Protein AF-A0A915Z0M0-F1 (afdb_monomer)

Sequence (116 aa):
MIEAKGLSIPPRPCDVPSPIVMSNNRYGCGLHFFKKYPASIVFVRNEYGDFTLKNQHQNKQFHANLTFDRWIKKESKSIFSSRTGISYNSRYIVCNSNRKFRPGRTHIYHKLMNNF

Secondary structure (DSSP, 8-state):
--------PPPPPPSSPPSPEEGGGEE--HHHHHHH-SS---EEE-TTS-EEE------HHHHHHHHHHHHHTT-EEEEE-TTT--EEEEEEEE--TTS---TT----EEEEEET-

Solvent-accessible surface area (backbone atoms only — not comparable to full-atom values): 7628 Å² total; per-residue (Å²): 135,85,82,79,79,76,77,76,76,76,81,78,78,76,90,57,86,42,93,45,78,46,84,89,84,36,69,40,30,70,68,61,41,44,69,74,45,80,56,96,76,50,67,42,70,48,97,86,69,49,76,41,80,52,83,66,76,86,42,72,64,60,56,51,52,55,51,50,54,34,34,78,67,61,45,70,44,81,45,75,38,87,89,76,74,47,62,27,39,37,31,50,43,72,60,67,78,89,52,81,83,54,91,88,74,84,73,62,66,41,80,47,68,48,76,111

Structure (mmCIF, N/CA/C/O backbone):
data_AF-A0A915Z0M0-F1
#
_entry.id 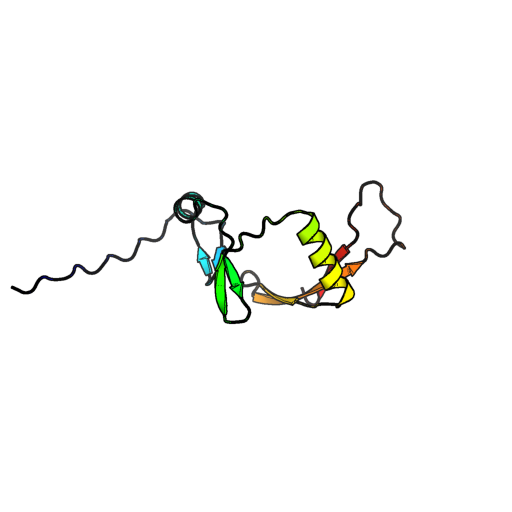  AF-A0A915Z0M0-F1
#
loop_
_atom_site.group_PDB
_atom_site.id
_atom_site.type_symbol
_atom_site.label_atom_id
_atom_site.label_alt_id
_atom_site.label_comp_id
_atom_site.label_asym_id
_atom_site.label_entity_id
_atom_site.label_seq_id
_atom_site.pdbx_PDB_ins_code
_atom_site.Cartn_x
_atom_site.Cartn_y
_atom_site.Cartn_z
_atom_site.occupancy
_atom_site.B_iso_or_equiv
_atom_site.auth_seq_id
_atom_site.auth_comp_id
_atom_site.auth_asym_id
_atom_site.auth_atom_id
_atom_site.pdbx_PDB_model_num
ATOM 1 N N . MET A 1 1 ? -25.929 36.870 -37.647 1.00 34.62 1 MET A N 1
ATOM 2 C CA . MET A 1 1 ? -26.247 35.429 -37.544 1.00 34.62 1 MET A CA 1
ATOM 3 C C . MET A 1 1 ? -25.502 34.893 -36.336 1.00 34.62 1 MET A C 1
ATOM 5 O O . MET A 1 1 ? -24.285 34.994 -36.317 1.00 34.62 1 MET A O 1
ATOM 9 N N . ILE A 1 2 ? -26.213 34.467 -35.292 1.00 36.25 2 ILE A N 1
ATOM 10 C CA . ILE A 1 2 ? -25.605 33.962 -34.052 1.00 36.25 2 ILE A CA 1
ATOM 11 C C . ILE A 1 2 ? -25.501 32.444 -34.196 1.00 36.25 2 ILE A C 1
ATOM 13 O O . ILE A 1 2 ? -26.516 31.760 -34.302 1.00 36.25 2 ILE A O 1
ATOM 17 N N . GLU A 1 3 ? -24.274 31.941 -34.260 1.00 38.31 3 GLU A N 1
ATOM 18 C CA . GLU A 1 3 ? -23.966 30.516 -34.334 1.00 38.31 3 GLU A CA 1
ATOM 19 C C . GLU A 1 3 ? -24.099 29.913 -32.927 1.00 38.31 3 GLU A C 1
ATOM 21 O O . GLU A 1 3 ? -23.332 30.223 -32.012 1.00 38.31 3 GLU A O 1
ATOM 26 N N . ALA A 1 4 ? -25.130 29.095 -32.722 1.00 42.00 4 ALA A N 1
ATOM 27 C CA . ALA A 1 4 ? -25.347 28.402 -31.462 1.00 42.00 4 AL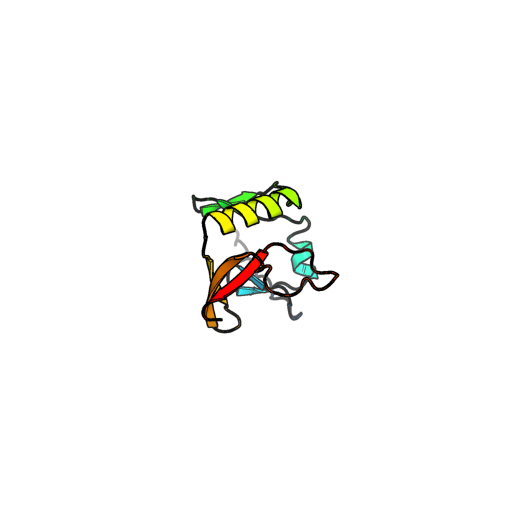A A CA 1
ATOM 28 C C . ALA A 1 4 ? -24.286 27.301 -31.303 1.00 42.00 4 ALA A C 1
ATOM 30 O O . ALA A 1 4 ? -24.356 26.256 -31.949 1.00 42.00 4 ALA A O 1
ATOM 31 N N . LYS A 1 5 ? -23.299 27.526 -30.426 1.00 50.28 5 LYS A N 1
ATOM 32 C CA . LYS A 1 5 ? -22.379 26.476 -29.974 1.00 50.28 5 LYS A CA 1
ATOM 33 C C . LYS A 1 5 ? -23.192 25.361 -29.315 1.00 50.28 5 LYS A C 1
ATOM 35 O O . LYS A 1 5 ? -23.720 25.543 -28.220 1.00 50.28 5 LYS A O 1
ATOM 40 N N . GLY A 1 6 ? -23.296 24.220 -29.995 1.00 48.06 6 GLY A N 1
ATOM 41 C CA . GLY A 1 6 ? -23.958 23.028 -29.478 1.00 48.06 6 GLY A CA 1
ATOM 42 C C . GLY A 1 6 ? -23.383 22.639 -28.117 1.00 48.06 6 GLY A C 1
ATOM 43 O O . GLY A 1 6 ? -22.183 22.400 -27.983 1.00 48.06 6 GLY A O 1
ATOM 44 N N . LEU A 1 7 ? -24.245 22.603 -27.102 1.00 47.84 7 LEU A N 1
ATOM 45 C CA . LEU A 1 7 ? -23.923 22.076 -25.781 1.00 47.84 7 LEU A CA 1
ATOM 46 C C . LEU A 1 7 ? -23.481 20.617 -25.941 1.00 47.84 7 LEU A C 1
ATOM 48 O O . LEU A 1 7 ? -24.247 19.778 -26.419 1.00 47.84 7 LEU A O 1
ATOM 52 N N . SER A 1 8 ? -22.235 20.313 -25.573 1.00 56.03 8 SER A N 1
ATOM 53 C CA . SER A 1 8 ? -21.704 18.953 -25.632 1.00 56.03 8 SER A CA 1
ATOM 54 C C . SER A 1 8 ? -22.527 18.055 -24.713 1.00 56.03 8 SER A C 1
ATOM 56 O O . SER A 1 8 ? -22.522 18.244 -23.495 1.00 56.03 8 SER A O 1
ATOM 58 N N . ILE A 1 9 ? -23.234 17.088 -25.296 1.00 55.31 9 ILE A N 1
ATOM 59 C CA . ILE A 1 9 ? -23.995 16.080 -24.557 1.00 55.31 9 ILE A CA 1
ATOM 60 C C . ILE A 1 9 ? -23.038 15.421 -23.550 1.00 55.31 9 ILE A C 1
ATOM 62 O O . ILE A 1 9 ? -21.966 14.961 -23.960 1.00 55.31 9 ILE A O 1
ATOM 66 N N . PRO A 1 10 ? -23.373 15.382 -22.246 1.00 60.44 10 PRO A N 1
ATOM 67 C CA . PRO A 1 10 ? -22.516 14.732 -21.271 1.00 60.44 10 PRO A CA 1
ATOM 68 C C . PRO A 1 10 ? -22.353 13.256 -21.661 1.00 60.44 10 PRO A C 1
ATOM 70 O O . PRO A 1 10 ? -23.334 12.609 -22.043 1.00 60.44 10 PRO A O 1
ATOM 73 N N . PRO A 1 11 ? -21.125 12.714 -21.613 1.00 66.81 11 PRO A N 1
ATOM 74 C CA . PRO A 1 11 ? -20.876 11.340 -22.017 1.00 66.81 11 PRO A CA 1
ATOM 75 C C . PRO A 1 11 ? -21.743 10.404 -21.175 1.00 66.81 11 PRO A C 1
ATOM 77 O O . PRO A 1 11 ? -21.724 10.469 -19.944 1.00 66.81 11 PRO A O 1
ATOM 80 N N . ARG A 1 12 ? -22.517 9.544 -21.847 1.00 71.25 12 ARG A N 1
ATOM 81 C CA . ARG A 1 12 ? -23.347 8.551 -21.164 1.00 71.25 12 ARG A CA 1
ATOM 82 C C . ARG A 1 12 ? -22.443 7.626 -20.338 1.00 71.25 12 ARG A C 1
ATOM 84 O O . ARG A 1 12 ? -21.412 7.183 -20.857 1.00 71.25 12 ARG A O 1
ATOM 91 N N . PRO A 1 13 ? -22.786 7.352 -19.069 1.00 70.12 13 PRO A N 1
ATOM 92 C CA . PRO A 1 13 ? -22.057 6.378 -18.274 1.00 70.12 13 PRO A CA 1
ATOM 93 C C . PRO A 1 13 ? -22.145 5.009 -18.949 1.00 70.12 13 PRO A C 1
ATOM 95 O O . PRO A 1 13 ? -23.130 4.678 -19.602 1.00 70.12 13 PRO A O 1
ATOM 98 N N . CYS A 1 14 ? -21.077 4.227 -18.835 1.00 76.31 14 CYS A N 1
ATOM 99 C CA . CYS A 1 14 ? -21.078 2.867 -19.348 1.00 76.31 14 CYS A CA 1
ATOM 100 C C . CYS A 1 14 ? -21.926 1.984 -18.425 1.00 76.31 14 CYS A C 1
ATOM 102 O O . CYS A 1 14 ? -21.656 1.942 -17.227 1.00 76.31 14 CYS A O 1
ATOM 104 N N . ASP A 1 15 ? -22.883 1.246 -18.988 1.00 78.06 15 ASP A N 1
ATOM 105 C CA . ASP A 1 15 ? -23.767 0.341 -18.235 1.00 78.06 15 ASP A CA 1
ATOM 106 C C . ASP A 1 15 ? -23.055 -0.929 -17.733 1.00 78.06 15 ASP A C 1
ATOM 108 O O . ASP A 1 15 ? -23.606 -1.711 -16.961 1.00 78.06 15 ASP A O 1
ATOM 112 N N . VAL A 1 16 ? -21.810 -1.156 -18.167 1.00 79.25 16 VAL A N 1
ATOM 113 C CA . VAL A 1 16 ? -21.017 -2.316 -17.753 1.00 79.25 16 VAL A CA 1
ATOM 114 C C . VAL A 1 16 ? -20.467 -2.077 -16.343 1.00 79.25 16 VAL A C 1
ATOM 116 O O . VAL A 1 16 ? 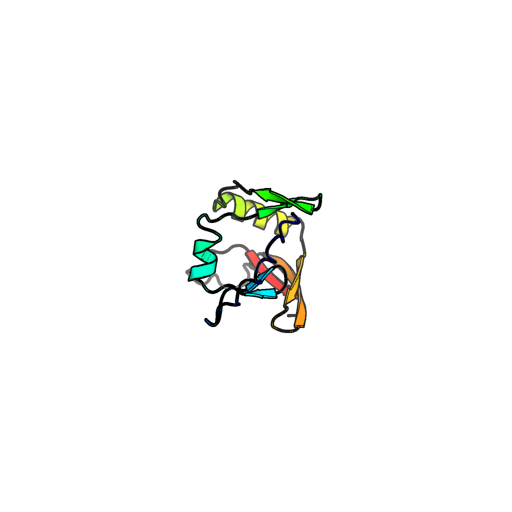-19.724 -1.106 -16.146 1.00 79.25 16 VAL A O 1
ATOM 119 N N . PRO A 1 17 ? -20.740 -2.972 -15.372 1.00 71.25 17 PRO A N 1
ATOM 120 C CA . PRO A 1 17 ? -20.172 -2.860 -14.037 1.00 71.25 17 PRO A CA 1
ATOM 121 C C . PRO A 1 17 ? -18.644 -2.852 -14.122 1.00 71.25 17 PRO A C 1
ATOM 123 O O . PRO A 1 17 ? -18.017 -3.696 -14.766 1.00 71.25 17 PRO A O 1
ATOM 126 N N . SER A 1 18 ? -18.034 -1.855 -13.488 1.00 69.75 18 SER A N 1
ATOM 127 C CA . SER A 1 18 ? -16.596 -1.636 -13.569 1.00 69.75 18 SER A CA 1
ATOM 128 C C . SER A 1 18 ? -15.884 -2.184 -12.334 1.00 69.75 18 SER A C 1
ATOM 130 O O . SER A 1 18 ? -16.103 -1.662 -11.239 1.00 69.75 18 SER A O 1
ATOM 132 N N . PRO A 1 19 ? -14.946 -3.136 -12.485 1.00 68.06 19 PRO A N 1
ATOM 133 C CA . PRO A 1 19 ? -14.065 -3.532 -11.390 1.00 68.06 19 PRO A CA 1
ATOM 134 C C . PRO A 1 19 ? -12.971 -2.486 -11.107 1.00 68.06 19 PRO A C 1
ATOM 136 O O . PRO A 1 19 ? -12.296 -2.559 -10.082 1.00 68.06 19 PRO A O 1
ATOM 139 N N . ILE A 1 20 ? -12.772 -1.514 -12.006 1.00 72.75 20 ILE A N 1
ATOM 140 C CA . ILE A 1 20 ? -11.725 -0.497 -11.898 1.00 72.75 20 ILE A CA 1
ATOM 141 C C . ILE A 1 20 ? -12.311 0.754 -11.242 1.00 72.75 20 ILE A C 1
ATOM 143 O O . ILE A 1 20 ? -13.209 1.398 -11.797 1.00 72.75 20 ILE A O 1
ATOM 147 N N . VAL A 1 21 ? -11.778 1.102 -10.070 1.00 69.56 21 VAL A N 1
ATOM 148 C CA . VAL A 1 21 ? -12.079 2.348 -9.353 1.00 69.56 21 VAL A CA 1
ATOM 149 C C . VAL A 1 21 ? -10.915 3.316 -9.536 1.00 69.56 21 VAL A C 1
ATOM 151 O O . VAL A 1 21 ? -9.765 2.994 -9.245 1.00 69.56 21 VAL A O 1
ATOM 154 N N . MET A 1 22 ? -11.215 4.509 -10.033 1.00 69.44 22 MET A N 1
ATOM 155 C CA . MET A 1 22 ? -10.272 5.597 -10.262 1.00 69.44 22 MET A CA 1
ATOM 156 C C . MET A 1 22 ? -10.399 6.680 -9.180 1.00 69.44 22 MET A C 1
ATOM 158 O O . MET A 1 22 ? -11.320 6.679 -8.361 1.00 69.44 22 MET A O 1
ATOM 162 N N . SER A 1 23 ? -9.485 7.656 -9.202 1.00 64.88 23 SER A N 1
ATOM 163 C CA . SER A 1 23 ? -9.569 8.847 -8.349 1.00 64.88 23 SER A CA 1
ATOM 164 C C . SER A 1 23 ? -10.917 9.567 -8.488 1.00 64.88 23 SER A C 1
ATOM 166 O O . SER A 1 23 ? -11.509 9.601 -9.575 1.00 64.88 23 SER A O 1
ATOM 168 N N . ASN A 1 24 ? -11.365 10.170 -7.381 1.00 65.56 24 ASN A N 1
ATOM 169 C CA . ASN A 1 24 ? -12.665 10.834 -7.227 1.00 65.56 24 ASN A CA 1
ATOM 170 C C . ASN A 1 24 ? -13.863 9.895 -7.432 1.00 65.56 24 ASN A C 1
ATOM 172 O O . ASN A 1 24 ? -14.870 10.300 -8.003 1.00 65.56 24 ASN A O 1
ATOM 176 N N . ASN A 1 25 ? -13.733 8.636 -6.999 1.00 67.44 25 ASN A N 1
ATOM 177 C CA . ASN A 1 25 ? -14.795 7.630 -7.074 1.00 67.44 25 ASN A CA 1
ATOM 178 C C . ASN A 1 25 ? -15.362 7.445 -8.492 1.00 67.44 25 ASN A C 1
ATOM 180 O O . ASN A 1 25 ? -16.552 7.211 -8.688 1.00 67.44 25 ASN A O 1
ATOM 184 N N . ARG A 1 26 ? -14.503 7.610 -9.503 1.00 72.31 26 ARG A N 1
ATOM 185 C CA . ARG A 1 26 ? -14.878 7.393 -10.899 1.00 72.31 26 ARG A CA 1
ATOM 186 C C . ARG A 1 26 ? -14.719 5.920 -11.228 1.00 72.31 26 ARG A C 1
ATOM 188 O O . ARG A 1 26 ? -13.742 5.296 -10.824 1.00 72.31 26 ARG A O 1
ATOM 195 N N . TYR A 1 27 ? -15.638 5.392 -12.017 1.00 73.38 27 TYR A N 1
ATOM 196 C CA . TYR A 1 27 ? -15.635 4.003 -12.454 1.00 73.38 27 TYR A CA 1
ATOM 197 C C . TYR A 1 27 ? -15.510 3.970 -13.976 1.00 73.38 27 TYR A C 1
ATOM 199 O O . TYR A 1 27 ? -16.118 4.787 -14.667 1.00 73.38 27 TYR A O 1
ATOM 207 N N . GLY A 1 28 ? -14.700 3.060 -14.509 1.00 71.88 28 GLY A N 1
ATOM 208 C CA . GLY A 1 28 ? -14.530 2.901 -15.950 1.00 71.88 28 GLY A CA 1
ATOM 209 C C . GLY A 1 28 ? -14.378 1.435 -16.300 1.00 71.88 28 GLY A C 1
ATOM 210 O O . GLY A 1 28 ? -13.425 0.803 -15.853 1.00 71.88 28 GLY A O 1
ATOM 211 N N . CYS A 1 29 ? -15.297 0.894 -17.103 1.00 83.31 29 CYS A N 1
ATOM 212 C CA . CYS A 1 29 ? -15.202 -0.502 -17.520 1.00 83.31 29 CYS A CA 1
ATOM 213 C C . CYS A 1 29 ? -13.856 -0.763 -18.221 1.00 83.31 29 CYS A C 1
ATOM 215 O O . CYS A 1 29 ? -13.273 0.153 -18.808 1.00 83.31 29 CYS A O 1
ATOM 217 N N . GLY A 1 30 ? -13.363 -2.005 -18.173 1.00 75.81 30 GLY A N 1
ATOM 218 C CA . GLY A 1 30 ? -12.029 -2.349 -18.684 1.00 75.81 30 GLY A CA 1
ATOM 219 C C . GLY A 1 30 ? -11.779 -1.839 -20.107 1.00 75.81 30 GLY A C 1
ATOM 220 O O . GLY A 1 30 ? -10.763 -1.201 -20.360 1.00 75.81 30 GLY A O 1
ATOM 221 N N . LEU A 1 31 ? -12.753 -2.005 -21.008 1.00 80.38 31 LEU A N 1
ATOM 222 C CA . LEU A 1 31 ? -12.665 -1.529 -22.394 1.00 80.38 31 LEU A CA 1
ATOM 223 C C . LEU A 1 31 ? -12.478 -0.008 -22.487 1.00 80.38 31 LEU A C 1
ATOM 225 O O . LEU A 1 31 ? -11.579 0.471 -23.177 1.00 80.38 31 LEU A O 1
ATOM 229 N N . HIS A 1 32 ? -13.298 0.764 -21.770 1.00 80.81 32 HIS A N 1
ATOM 230 C CA . HIS A 1 32 ? -13.195 2.224 -21.767 1.00 80.81 32 HIS A CA 1
ATOM 231 C C . HIS A 1 32 ? -11.937 2.716 -21.049 1.00 80.81 32 HIS A C 1
ATOM 233 O O . HIS A 1 32 ? -11.364 3.727 -21.455 1.00 80.81 32 HIS A O 1
ATOM 239 N N . PHE A 1 33 ? -11.481 1.997 -20.022 1.00 77.81 33 PHE A N 1
ATOM 240 C CA . PHE A 1 33 ? -10.229 2.288 -19.339 1.00 77.81 33 PHE A CA 1
ATOM 241 C C . PHE A 1 33 ? -9.038 2.151 -20.295 1.00 77.81 33 PHE A C 1
ATOM 243 O O . PHE A 1 33 ? -8.292 3.113 -20.462 1.00 77.81 33 PHE A O 1
ATOM 250 N N . PHE A 1 34 ? -8.901 1.020 -20.992 1.00 74.62 34 PHE A N 1
ATOM 251 C CA . PHE A 1 34 ? -7.797 0.803 -21.935 1.00 74.62 34 PHE A CA 1
ATOM 252 C C . PHE A 1 34 ? -7.883 1.700 -23.174 1.00 74.62 34 PHE A C 1
ATOM 254 O O . PHE A 1 34 ? -6.858 2.166 -23.660 1.00 74.62 34 PHE A O 1
ATOM 261 N N . LYS A 1 35 ? -9.094 2.028 -23.648 1.00 79.25 35 LYS A N 1
ATOM 262 C CA . LYS A 1 35 ? -9.280 3.007 -24.732 1.00 79.25 35 LYS A CA 1
ATOM 263 C C . LYS A 1 35 ? -8.812 4.409 -24.330 1.00 79.25 35 LYS A C 1
ATOM 265 O O . LYS A 1 35 ? -8.245 5.125 -25.147 1.00 79.25 35 LYS A O 1
ATOM 270 N N . LYS A 1 36 ? -9.070 4.815 -23.083 1.00 75.75 36 LYS A N 1
ATOM 271 C CA . LYS A 1 36 ? -8.684 6.134 -22.561 1.00 75.75 36 LYS A CA 1
ATOM 272 C C . LYS A 1 36 ? -7.206 6.208 -22.175 1.00 75.75 36 LYS A C 1
ATOM 274 O O . LYS A 1 36 ? -6.603 7.271 -22.290 1.00 75.75 36 LYS A O 1
ATOM 279 N N . TYR A 1 37 ? -6.639 5.095 -21.721 1.00 70.75 37 TYR A N 1
ATOM 280 C CA . TYR A 1 37 ? -5.258 4.981 -21.260 1.00 70.75 37 TYR A CA 1
ATOM 281 C C . TYR A 1 37 ? -4.534 3.868 -22.036 1.00 70.75 37 TYR A C 1
ATOM 283 O O . TYR A 1 37 ? -4.282 2.798 -21.481 1.00 70.75 37 TYR A O 1
ATOM 291 N N . PRO A 1 38 ? -4.209 4.097 -23.324 1.00 63.28 38 PRO A N 1
ATOM 292 C CA . PRO A 1 38 ? -3.595 3.080 -24.183 1.00 63.28 38 PRO A CA 1
ATOM 293 C C . PRO A 1 38 ? -2.155 2.726 -23.780 1.00 63.28 38 PRO A C 1
ATOM 295 O O . PRO A 1 38 ? -1.664 1.657 -24.126 1.00 63.28 38 PRO A O 1
ATOM 298 N N . ALA A 1 39 ? -1.483 3.593 -23.020 1.00 62.44 39 ALA A N 1
ATOM 299 C CA . ALA A 1 39 ? -0.204 3.304 -22.383 1.00 62.44 39 ALA A CA 1
ATOM 300 C C . ALA A 1 39 ? -0.384 3.220 -20.860 1.00 62.44 39 ALA A C 1
ATOM 302 O O . ALA A 1 39 ? -1.269 3.869 -20.294 1.00 62.44 39 ALA A O 1
ATOM 303 N N . SER A 1 40 ? 0.481 2.456 -20.181 1.00 55.88 40 SER A N 1
ATOM 304 C CA . SER A 1 40 ? 0.570 2.392 -18.716 1.00 55.88 40 SER A CA 1
ATOM 305 C C . SER A 1 40 ? 1.117 3.709 -18.151 1.00 55.88 40 SER A C 1
ATOM 307 O O . SER A 1 40 ? 2.225 3.775 -17.620 1.00 55.88 40 SER A O 1
ATOM 309 N N . ILE A 1 41 ? 0.369 4.793 -18.334 1.00 54.16 4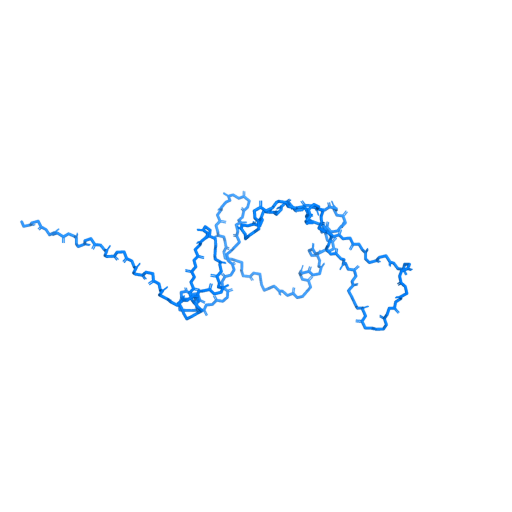1 ILE A N 1
ATOM 310 C CA . ILE A 1 41 ? 0.776 6.135 -17.953 1.00 54.16 41 ILE A CA 1
ATOM 311 C C . ILE A 1 41 ? 0.443 6.317 -16.476 1.00 54.16 41 ILE A C 1
ATOM 313 O O . ILE A 1 41 ? -0.691 6.613 -16.097 1.00 54.16 41 ILE A O 1
ATOM 317 N N . VAL A 1 42 ? 1.444 6.115 -15.622 1.00 57.22 42 VAL A N 1
ATOM 318 C CA . VAL A 1 42 ? 1.339 6.429 -14.198 1.00 57.22 42 VAL A CA 1
ATOM 319 C C . VAL A 1 42 ? 1.679 7.905 -14.023 1.00 57.22 42 VAL A C 1
ATOM 321 O O . VAL A 1 42 ? 2.845 8.296 -14.014 1.00 57.22 42 VAL A O 1
ATOM 324 N N . PHE A 1 43 ? 0.653 8.739 -13.887 1.00 58.16 43 PHE A N 1
ATOM 325 C CA . PHE A 1 43 ? 0.832 10.115 -13.435 1.00 58.16 43 PHE A CA 1
ATOM 326 C C . PHE A 1 43 ? 1.096 10.109 -11.930 1.00 58.16 43 PHE A C 1
ATOM 328 O O . PHE A 1 43 ? 0.320 9.534 -11.163 1.00 58.16 43 PHE A O 1
ATOM 335 N N . VAL A 1 44 ? 2.184 10.743 -11.495 1.00 55.97 44 VAL A N 1
ATOM 336 C CA . VAL A 1 44 ? 2.463 10.953 -10.071 1.00 55.97 44 VAL A CA 1
ATOM 337 C C . VAL A 1 44 ? 2.303 12.424 -9.747 1.00 55.97 44 VAL A C 1
ATOM 339 O O . VAL A 1 44 ? 2.714 13.289 -10.510 1.00 55.97 44 VAL A O 1
ATOM 342 N N . ARG A 1 45 ? 1.677 12.695 -8.604 1.00 53.59 45 ARG A N 1
ATOM 343 C CA . ARG A 1 45 ? 1.573 14.045 -8.063 1.00 53.59 45 ARG A CA 1
ATOM 344 C C . ARG A 1 45 ? 2.925 14.437 -7.463 1.00 53.59 45 ARG A C 1
ATOM 346 O O . ARG A 1 45 ? 3.423 13.708 -6.603 1.00 53.59 45 ARG A O 1
ATOM 353 N N . ASN A 1 46 ? 3.521 15.526 -7.937 1.00 60.91 46 ASN A N 1
ATOM 354 C CA . ASN A 1 46 ? 4.730 16.091 -7.340 1.00 60.91 46 ASN A CA 1
ATOM 355 C C . ASN A 1 46 ? 4.398 16.810 -6.014 1.00 60.91 46 ASN A C 1
ATOM 357 O O . ASN A 1 46 ? 3.238 16.913 -5.610 1.00 60.91 46 ASN A O 1
ATOM 361 N N . GLU A 1 47 ? 5.427 17.302 -5.329 1.00 66.00 47 GLU A N 1
ATOM 362 C CA . GLU A 1 47 ? 5.298 18.062 -4.076 1.00 66.00 47 GLU A CA 1
ATOM 363 C C . GLU A 1 47 ? 4.522 19.384 -4.222 1.00 66.00 47 GLU A C 1
ATOM 365 O O . GLU A 1 47 ? 3.946 19.865 -3.251 1.00 66.00 47 GLU A O 1
ATOM 370 N N . TYR A 1 48 ? 4.416 19.907 -5.446 1.00 70.94 48 TYR A N 1
ATOM 371 C CA . TYR A 1 48 ? 3.680 21.127 -5.794 1.00 70.94 48 TYR A CA 1
ATOM 372 C C . TYR A 1 48 ? 2.220 20.867 -6.202 1.00 70.94 48 TYR A C 1
ATOM 374 O O . TYR A 1 48 ? 1.457 21.801 -6.426 1.00 70.94 48 TYR A O 1
ATOM 382 N N . GLY A 1 49 ? 1.796 19.600 -6.257 1.00 64.75 49 GLY A N 1
ATOM 383 C CA . GLY A 1 49 ? 0.435 19.211 -6.621 1.00 64.75 49 GLY A CA 1
ATOM 384 C C . GLY A 1 49 ? 0.201 18.946 -8.112 1.00 64.75 49 GLY A C 1
ATOM 385 O O . GLY A 1 49 ? -0.888 18.477 -8.456 1.00 64.75 49 GLY A O 1
ATOM 386 N N . ASP A 1 50 ? 1.200 19.151 -8.970 1.00 67.62 50 ASP A N 1
ATOM 387 C CA . ASP A 1 50 ? 1.117 18.896 -10.408 1.00 67.62 50 ASP A CA 1
ATOM 388 C C . ASP A 1 50 ? 1.262 17.410 -10.735 1.00 67.62 50 ASP A C 1
ATOM 390 O O . ASP A 1 50 ? 2.004 16.661 -10.0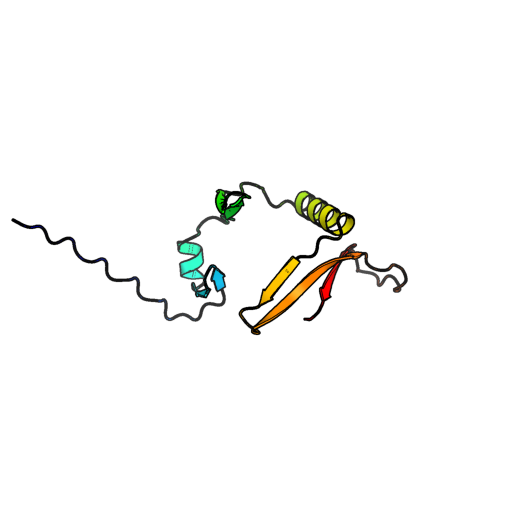92 1.00 67.62 50 ASP A O 1
ATOM 394 N N . PHE A 1 51 ? 0.570 16.975 -11.787 1.00 59.50 51 PHE A N 1
ATOM 395 C CA . PHE A 1 51 ? 0.672 15.615 -12.300 1.00 59.50 51 PHE A CA 1
ATOM 396 C C . PHE A 1 51 ? 1.825 15.517 -13.295 1.00 59.50 51 PHE A C 1
ATOM 398 O O . PHE A 1 51 ? 1.706 15.946 -14.440 1.00 59.50 51 PHE A O 1
ATOM 405 N N . THR A 1 52 ? 2.930 14.909 -12.875 1.00 58.62 52 THR A N 1
ATOM 406 C CA . THR A 1 52 ? 4.064 14.636 -13.756 1.00 58.62 52 THR A CA 1
ATOM 407 C C . THR A 1 52 ? 3.974 13.227 -14.328 1.00 58.62 52 THR A C 1
ATOM 409 O O . THR A 1 52 ? 3.529 12.272 -13.677 1.00 58.62 52 THR A O 1
ATOM 412 N N . LEU A 1 53 ? 4.390 13.093 -15.587 1.00 59.81 53 LEU A N 1
ATOM 413 C CA . LEU A 1 53 ? 4.544 11.804 -16.243 1.00 59.81 53 LEU A CA 1
ATOM 414 C C . LEU A 1 53 ? 5.699 11.056 -15.570 1.00 59.81 53 LEU A C 1
ATOM 416 O O . LEU A 1 53 ? 6.863 11.410 -15.770 1.00 59.81 53 LEU A O 1
ATOM 420 N N . LYS A 1 54 ? 5.418 10.009 -14.783 1.00 56.19 54 LYS A N 1
ATOM 421 C CA . LYS A 1 54 ? 6.498 9.145 -14.301 1.00 56.19 54 LYS A CA 1
ATOM 422 C C . LYS A 1 54 ? 6.931 8.210 -15.428 1.00 56.19 54 LYS A C 1
ATOM 424 O O . LYS A 1 54 ? 6.480 7.076 -15.514 1.00 56.19 54 LYS A O 1
ATOM 429 N N . ASN A 1 55 ? 7.926 8.653 -16.193 1.00 51.59 55 ASN A N 1
ATOM 430 C CA . ASN A 1 55 ? 8.796 7.784 -16.998 1.00 51.59 55 ASN A CA 1
ATOM 431 C C . ASN A 1 55 ? 9.760 6.952 -16.129 1.00 51.59 55 ASN A C 1
ATOM 433 O O . ASN A 1 55 ? 10.748 6.407 -16.614 1.00 51.59 55 ASN A O 1
ATOM 437 N N . GLN A 1 56 ? 9.510 6.848 -14.822 1.00 55.22 56 GLN A N 1
ATOM 438 C CA . GLN A 1 56 ? 10.236 5.913 -13.983 1.00 55.22 56 GLN A CA 1
ATOM 439 C C . GLN A 1 56 ? 9.709 4.520 -14.301 1.00 55.22 56 GLN A C 1
ATOM 441 O O . GLN A 1 56 ? 8.676 4.104 -13.766 1.00 55.22 56 GLN A O 1
ATOM 446 N N . HIS A 1 57 ? 10.435 3.815 -15.170 1.00 55.91 57 HIS A N 1
ATOM 447 C CA . HIS A 1 57 ? 10.361 2.367 -15.288 1.00 55.91 57 HIS A CA 1
ATOM 448 C C . HIS A 1 57 ? 10.372 1.815 -13.858 1.00 55.91 57 HIS A C 1
ATOM 450 O O . HIS A 1 57 ? 11.376 1.931 -13.154 1.00 55.91 57 HIS A O 1
ATOM 456 N N . GLN A 1 58 ? 9.226 1.314 -13.388 1.00 65.62 58 GLN A N 1
ATOM 457 C CA . GLN A 1 58 ? 9.064 0.753 -12.047 1.00 65.62 58 GLN A CA 1
ATOM 458 C C . GLN A 1 58 ? 9.827 -0.576 -12.007 1.00 65.62 58 GLN A C 1
ATOM 460 O O . GLN A 1 58 ? 9.239 -1.654 -12.061 1.00 65.62 58 GLN A O 1
ATOM 465 N N . ASN A 1 59 ? 11.157 -0.509 -12.023 1.00 77.19 59 ASN A N 1
ATOM 466 C CA . ASN A 1 59 ? 11.999 -1.686 -11.985 1.00 77.19 59 ASN A CA 1
ATOM 467 C C . ASN A 1 59 ? 12.013 -2.254 -10.556 1.00 77.19 59 ASN A C 1
ATOM 469 O O . ASN A 1 59 ? 11.742 -1.565 -9.566 1.00 77.19 59 ASN A O 1
ATOM 473 N N . LYS A 1 60 ? 12.306 -3.552 -10.445 1.00 82.62 60 LYS A N 1
ATOM 474 C CA . LYS A 1 60 ? 12.284 -4.255 -9.153 1.00 82.62 60 LYS A CA 1
ATOM 475 C C . LYS A 1 60 ? 13.256 -3.633 -8.142 1.00 82.62 60 LYS A C 1
ATOM 477 O O . LYS A 1 60 ? 12.953 -3.599 -6.953 1.00 82.62 60 LYS A O 1
ATOM 482 N N . GLN A 1 61 ? 14.381 -3.101 -8.620 1.00 86.19 61 GLN A N 1
ATOM 483 C CA . GLN A 1 61 ? 15.400 -2.456 -7.792 1.00 86.19 61 GLN A CA 1
ATOM 484 C C . GLN A 1 61 ? 14.883 -1.174 -7.129 1.00 86.19 61 GLN A C 1
ATOM 486 O O . GLN A 1 61 ? 15.028 -1.010 -5.922 1.00 86.19 61 GLN A O 1
ATOM 491 N N . PHE A 1 62 ? 14.220 -0.295 -7.885 1.00 85.88 62 PHE A N 1
ATOM 492 C CA . PHE A 1 62 ? 13.621 0.926 -7.352 1.00 85.88 62 PHE A CA 1
ATOM 493 C C . PHE A 1 62 ? 12.583 0.605 -6.275 1.00 85.88 62 PHE A C 1
ATOM 495 O O . PHE A 1 62 ? 12.578 1.222 -5.211 1.00 85.88 62 PHE A O 1
ATOM 502 N N . HIS A 1 63 ? 11.738 -0.402 -6.517 1.00 85.88 63 HIS A N 1
ATOM 503 C CA . HIS A 1 63 ? 10.763 -0.851 -5.526 1.00 85.88 63 HIS A CA 1
ATOM 504 C C . HIS A 1 63 ? 11.428 -1.372 -4.240 1.00 85.88 63 HIS A C 1
ATOM 506 O O . HIS A 1 63 ? 10.961 -1.060 -3.140 1.00 85.88 63 HIS A O 1
ATOM 512 N N . ALA A 1 64 ? 12.518 -2.136 -4.367 1.00 88.69 64 ALA A N 1
ATOM 513 C CA . ALA A 1 64 ? 13.270 -2.659 -3.230 1.00 88.69 64 ALA A CA 1
ATOM 514 C C . ALA A 1 64 ? 13.912 -1.531 -2.404 1.00 88.69 64 ALA A C 1
ATOM 516 O O . ALA A 1 64 ? 13.688 -1.473 -1.195 1.00 88.69 64 ALA A O 1
ATOM 517 N N . ASN A 1 65 ? 14.607 -0.594 -3.058 1.00 91.50 65 ASN A N 1
ATOM 518 C CA . ASN A 1 65 ? 15.241 0.559 -2.408 1.00 91.50 65 ASN A CA 1
ATOM 519 C C . ASN A 1 65 ? 14.211 1.439 -1.687 1.00 91.50 65 ASN A C 1
ATOM 521 O O . ASN A 1 65 ? 14.368 1.743 -0.510 1.00 91.50 65 ASN A O 1
ATOM 525 N N . LEU A 1 66 ? 13.094 1.762 -2.347 1.00 90.00 66 LEU A N 1
ATOM 526 C CA . LEU A 1 66 ? 12.022 2.549 -1.735 1.00 90.00 66 LEU A CA 1
ATOM 527 C C . LEU A 1 66 ? 11.409 1.849 -0.512 1.00 90.00 66 LEU A C 1
ATOM 529 O O . LEU A 1 66 ? 11.012 2.501 0.453 1.00 90.00 66 LEU A O 1
ATOM 533 N N . THR A 1 67 ? 11.286 0.522 -0.553 1.00 90.88 67 THR A N 1
ATOM 534 C CA . THR A 1 67 ? 10.769 -0.253 0.583 1.00 90.88 67 THR A CA 1
ATOM 535 C C . THR A 1 67 ? 11.755 -0.237 1.751 1.00 90.88 67 THR A C 1
ATOM 537 O O . THR A 1 67 ? 11.331 -0.030 2.888 1.00 90.88 67 THR A O 1
ATOM 540 N N . PHE A 1 68 ? 13.053 -0.388 1.470 1.00 92.62 68 PHE A N 1
ATOM 541 C CA . PHE A 1 68 ? 14.121 -0.256 2.461 1.00 92.62 68 PHE A CA 1
ATOM 542 C C . PHE A 1 68 ? 14.105 1.131 3.120 1.00 92.62 68 PHE A C 1
ATOM 544 O O . PHE A 1 68 ? 14.029 1.219 4.346 1.00 92.62 68 PHE A O 1
ATOM 551 N N . ASP A 1 69 ? 14.070 2.202 2.323 1.00 93.69 69 ASP A N 1
ATOM 552 C CA . ASP A 1 69 ? 14.070 3.585 2.813 1.00 93.69 69 ASP A CA 1
ATOM 553 C C . ASP A 1 69 ? 12.871 3.883 3.718 1.00 93.69 69 ASP A C 1
ATOM 555 O O . ASP A 1 69 ? 12.994 4.518 4.766 1.00 93.69 69 ASP A O 1
ATOM 559 N N . ARG A 1 70 ? 11.688 3.394 3.340 1.00 93.94 70 ARG A N 1
ATOM 560 C CA . ARG A 1 70 ? 10.475 3.537 4.154 1.00 93.94 70 ARG A CA 1
ATOM 561 C C . ARG A 1 70 ? 10.574 2.792 5.471 1.00 93.94 70 ARG A C 1
ATOM 563 O O . ARG A 1 70 ? 10.112 3.291 6.495 1.00 93.94 70 ARG A O 1
ATOM 570 N N . TRP A 1 71 ? 11.149 1.593 5.449 1.00 93.62 71 TRP A N 1
ATOM 571 C CA . TRP A 1 71 ? 11.350 0.813 6.660 1.00 93.62 71 TRP A CA 1
ATOM 572 C C . TRP A 1 71 ? 12.354 1.489 7.603 1.00 93.62 71 TRP A C 1
ATOM 574 O O . TRP A 1 71 ? 12.026 1.679 8.775 1.00 93.62 71 TRP A O 1
ATOM 584 N N . ILE A 1 72 ? 13.528 1.906 7.109 1.00 94.50 72 ILE A N 1
ATOM 585 C CA . ILE A 1 72 ? 14.568 2.518 7.952 1.00 94.50 72 ILE A CA 1
ATOM 586 C C . ILE A 1 72 ? 14.092 3.848 8.553 1.00 94.50 72 ILE A C 1
ATOM 588 O O . ILE A 1 72 ? 14.311 4.106 9.735 1.00 94.50 72 ILE A O 1
ATOM 592 N N . LYS A 1 73 ? 13.337 4.646 7.784 1.00 94.75 73 LYS A N 1
ATOM 593 C CA . LYS A 1 73 ? 12.716 5.898 8.250 1.00 94.75 73 LYS A CA 1
ATOM 594 C C . LYS A 1 73 ? 11.485 5.678 9.135 1.00 94.75 73 LYS A C 1
ATOM 596 O O . LYS A 1 73 ? 10.933 6.647 9.647 1.00 94.75 73 LYS A O 1
ATOM 601 N N . LYS A 1 74 ? 11.036 4.428 9.311 1.00 90.50 74 LYS A N 1
ATOM 602 C CA . LYS A 1 74 ? 9.782 4.064 9.996 1.00 90.50 74 LYS A CA 1
ATOM 603 C C . LYS A 1 74 ? 8.576 4.845 9.456 1.00 90.50 74 LYS A C 1
ATOM 605 O O . LYS A 1 74 ? 7.675 5.205 10.213 1.00 90.50 74 LYS A O 1
ATOM 610 N N . GLU A 1 75 ? 8.561 5.092 8.146 1.00 92.06 75 GLU A N 1
ATOM 611 C CA . GLU A 1 75 ? 7.515 5.861 7.477 1.00 92.06 75 GLU A CA 1
ATOM 612 C C . GLU A 1 75 ? 6.157 5.171 7.669 1.00 92.06 75 GLU A C 1
ATOM 614 O O . GLU A 1 75 ? 5.995 3.976 7.392 1.00 92.06 75 GLU A O 1
ATOM 619 N N . SER A 1 76 ? 5.177 5.936 8.150 1.00 91.50 76 SER A N 1
ATOM 620 C CA . SER A 1 76 ? 3.797 5.490 8.322 1.00 91.50 76 SER A CA 1
ATOM 621 C C . SER A 1 76 ? 2.897 6.246 7.361 1.00 91.50 76 SER A C 1
ATOM 623 O O . SER A 1 76 ? 2.915 7.473 7.308 1.00 91.50 76 SER A O 1
ATOM 625 N N . LYS A 1 77 ? 2.083 5.504 6.614 1.00 90.12 77 LYS A N 1
ATOM 626 C CA . LYS A 1 77 ? 1.107 6.051 5.679 1.00 90.12 77 LYS A CA 1
ATOM 627 C C . LYS A 1 77 ? -0.296 5.898 6.250 1.00 90.12 77 LYS A C 1
ATOM 629 O O . LYS A 1 77 ? -0.738 4.770 6.458 1.00 90.12 77 LYS A O 1
ATOM 634 N N . SER A 1 78 ? -1.007 7.009 6.416 1.00 91.06 78 SER A N 1
ATOM 635 C CA . SER A 1 78 ? -2.449 6.991 6.678 1.00 91.06 78 SER A CA 1
ATOM 636 C C . SER A 1 78 ? -3.207 6.658 5.390 1.00 91.06 78 SER A C 1
ATOM 638 O O . SER A 1 78 ? -2.920 7.215 4.324 1.00 91.06 78 SER A O 1
ATOM 640 N N . ILE A 1 79 ? -4.122 5.695 5.463 1.00 88.56 79 ILE A N 1
ATOM 641 C CA . ILE A 1 79 ? -4.917 5.211 4.335 1.00 88.56 79 ILE A CA 1
ATOM 642 C C . ILE A 1 79 ? -6.386 5.227 4.740 1.00 88.56 79 ILE A C 1
ATOM 644 O O . ILE A 1 79 ? -6.766 4.612 5.731 1.00 88.56 79 ILE A O 1
ATOM 648 N N . PHE A 1 80 ? -7.210 5.881 3.924 1.00 87.88 80 PHE A N 1
ATOM 649 C CA . PHE A 1 80 ? -8.663 5.800 4.006 1.00 87.88 80 PHE A CA 1
ATOM 650 C C . PHE A 1 80 ? -9.186 4.824 2.948 1.00 87.88 80 PHE A C 1
ATOM 652 O O . PHE A 1 80 ? -8.858 4.946 1.765 1.00 87.88 80 PHE A O 1
ATOM 659 N N . SER A 1 81 ? -9.994 3.853 3.367 1.00 82.31 81 SER A N 1
ATOM 660 C CA . SER A 1 81 ? -10.670 2.910 2.479 1.00 82.31 81 SER A CA 1
ATOM 661 C C . SER A 1 81 ? -12.092 3.386 2.212 1.00 82.31 81 SER A C 1
ATOM 663 O O . SER A 1 81 ? -12.979 3.199 3.038 1.00 82.31 81 SER A O 1
ATOM 665 N N . SER A 1 82 ? -12.351 3.929 1.021 1.00 81.06 82 SER A N 1
ATOM 666 C CA . SER A 1 82 ? -13.710 4.326 0.618 1.00 81.06 82 SER A CA 1
ATOM 667 C C . SER A 1 82 ? -14.687 3.148 0.545 1.00 81.06 82 SER A C 1
ATOM 669 O O . SER A 1 82 ? -15.889 3.348 0.649 1.00 81.06 82 SER A O 1
ATOM 671 N N . ARG A 1 83 ? -14.185 1.915 0.378 1.00 80.00 83 ARG A N 1
ATOM 672 C CA . ARG A 1 83 ? -15.023 0.709 0.308 1.00 80.00 83 ARG A CA 1
ATOM 673 C C . ARG A 1 83 ? -15.602 0.320 1.668 1.00 80.00 83 ARG A C 1
ATOM 675 O O . ARG A 1 83 ? -16.719 -0.174 1.723 1.00 80.00 83 ARG A O 1
ATOM 682 N N . THR A 1 84 ? -14.823 0.482 2.735 1.00 86.81 84 THR A N 1
ATOM 683 C CA . THR A 1 84 ? -15.205 0.060 4.095 1.00 86.81 84 THR A CA 1
ATOM 684 C C . THR A 1 84 ? -15.460 1.234 5.038 1.00 86.81 84 THR A C 1
ATOM 686 O O . THR A 1 84 ? -15.943 1.022 6.140 1.00 86.81 84 T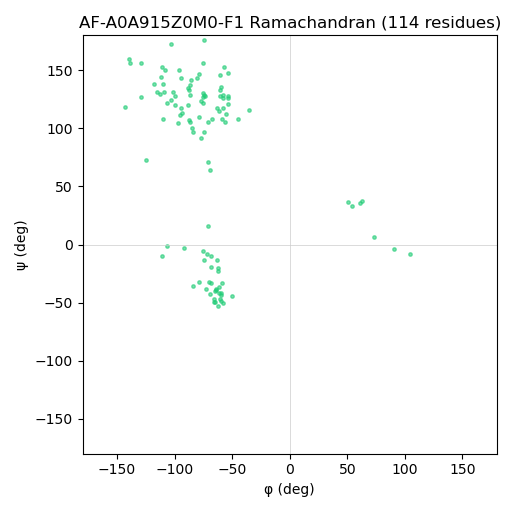HR A O 1
ATOM 689 N N . GLY A 1 85 ? -15.135 2.464 4.633 1.00 90.19 85 GLY A N 1
ATOM 690 C CA . GLY A 1 85 ? -15.272 3.668 5.455 1.00 90.19 85 G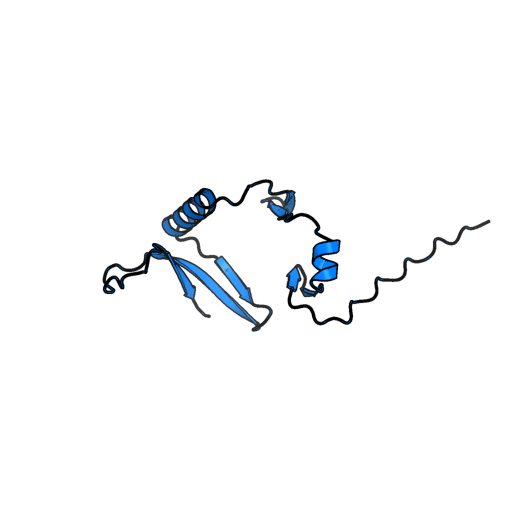LY A CA 1
ATOM 691 C C . GLY A 1 85 ? -14.241 3.791 6.580 1.00 90.19 85 GLY A C 1
ATOM 692 O O . GLY A 1 85 ? -14.348 4.707 7.390 1.00 90.19 85 GLY A O 1
ATOM 693 N N . ILE A 1 86 ? -13.247 2.899 6.649 1.00 91.06 86 ILE A N 1
ATOM 694 C CA . ILE A 1 86 ? -12.250 2.890 7.729 1.00 91.06 86 ILE A CA 1
ATOM 695 C C . ILE A 1 86 ? -10.968 3.622 7.331 1.00 91.06 86 ILE A C 1
ATOM 697 O O . ILE A 1 86 ? -10.545 3.599 6.169 1.00 91.06 86 ILE A O 1
ATOM 701 N N . SER A 1 87 ? -10.314 4.201 8.334 1.00 92.25 87 SER A N 1
ATOM 702 C CA . SER A 1 87 ? -8.965 4.755 8.236 1.00 92.25 87 SER A CA 1
ATOM 703 C C . SER A 1 87 ? -7.995 3.883 9.016 1.00 92.25 87 SER A C 1
ATOM 705 O O . SER A 1 87 ? -8.238 3.588 10.182 1.00 92.25 87 SER A O 1
ATOM 707 N N . TYR A 1 88 ? -6.875 3.525 8.400 1.00 92.69 88 TYR A N 1
ATOM 708 C CA . TYR A 1 88 ? -5.837 2.717 9.029 1.00 92.69 88 TYR A CA 1
ATOM 709 C C . TYR A 1 88 ? -4.448 3.247 8.683 1.00 92.69 88 TYR A C 1
ATOM 711 O O . TYR A 1 88 ? -4.237 3.904 7.662 1.00 92.69 88 TYR A O 1
ATOM 719 N N . ASN A 1 89 ? -3.475 2.941 9.536 1.00 92.31 89 ASN A N 1
ATOM 720 C CA . ASN A 1 89 ? -2.082 3.310 9.311 1.00 92.31 89 ASN A CA 1
ATOM 721 C C . ASN A 1 89 ? -1.297 2.104 8.806 1.00 92.31 89 ASN A C 1
ATOM 723 O O . ASN A 1 89 ? -1.354 1.026 9.387 1.00 92.31 89 ASN A O 1
ATOM 727 N N . SER A 1 90 ? -0.527 2.283 7.739 1.00 92.75 90 SER A N 1
ATOM 728 C CA . SER A 1 90 ? 0.309 1.241 7.154 1.00 92.75 90 SER A CA 1
ATOM 729 C C . SER A 1 90 ? 1.783 1.606 7.274 1.00 92.75 90 SER A C 1
ATOM 731 O O . SER A 1 90 ? 2.187 2.673 6.819 1.00 92.75 90 SER A O 1
ATOM 733 N N . ARG A 1 91 ? 2.616 0.680 7.756 1.00 93.56 91 ARG A N 1
ATOM 734 C CA . ARG A 1 91 ? 4.085 0.826 7.761 1.00 93.56 91 ARG A CA 1
ATOM 735 C C . ARG A 1 91 ? 4.794 -0.479 7.411 1.00 93.56 91 ARG A C 1
ATOM 737 O O . ARG A 1 91 ? 4.211 -1.554 7.546 1.00 93.56 91 ARG A O 1
ATOM 744 N N . TYR A 1 92 ? 6.049 -0.392 6.981 1.00 93.69 92 TYR A N 1
ATOM 745 C CA . TYR A 1 92 ? 6.882 -1.576 6.763 1.00 93.69 92 TYR A CA 1
ATOM 746 C C . TYR A 1 92 ? 7.595 -1.992 8.052 1.00 93.69 92 TYR A C 1
ATOM 748 O O . TYR A 1 92 ? 8.114 -1.153 8.785 1.00 93.69 92 TYR A O 1
ATOM 756 N N . ILE A 1 93 ? 7.624 -3.296 8.319 1.00 91.62 93 ILE A N 1
ATOM 757 C CA . ILE A 1 93 ? 8.376 -3.930 9.408 1.00 91.62 93 ILE A CA 1
ATOM 758 C C . ILE A 1 93 ? 9.207 -5.081 8.835 1.00 91.62 93 ILE A C 1
ATOM 760 O O . ILE A 1 93 ? 8.864 -5.623 7.787 1.00 91.62 93 ILE A O 1
ATOM 764 N N . VAL A 1 94 ? 10.287 -5.473 9.504 1.00 88.44 94 VAL A N 1
ATOM 765 C CA . VAL A 1 94 ? 11.073 -6.648 9.099 1.00 88.44 94 VAL A CA 1
ATOM 766 C C . VAL A 1 94 ? 10.397 -7.925 9.589 1.00 88.44 94 VAL A C 1
ATOM 768 O O . VAL A 1 94 ? 9.835 -7.965 10.686 1.00 88.44 94 VAL A O 1
ATOM 771 N N . CYS A 1 95 ? 10.463 -8.976 8.774 1.00 79.50 95 CYS A N 1
ATOM 772 C CA . CYS A 1 95 ? 10.132 -10.332 9.186 1.00 79.50 95 CYS A CA 1
ATOM 773 C C . CYS A 1 95 ? 10.976 -10.715 10.407 1.00 79.50 95 CYS A C 1
ATOM 775 O O . CYS A 1 95 ? 12.188 -10.873 10.294 1.00 79.50 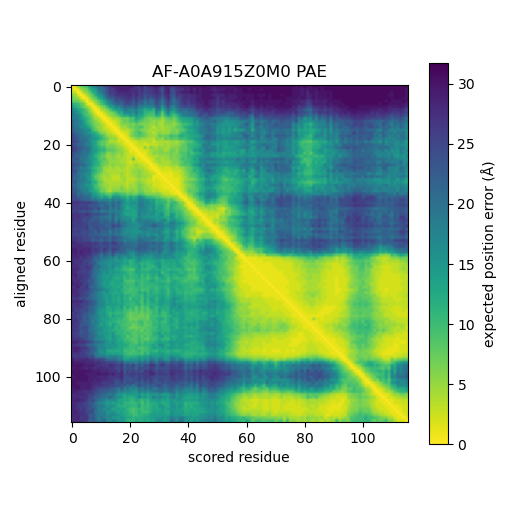95 CYS A O 1
ATOM 777 N N . ASN A 1 96 ? 10.352 -10.888 11.573 1.00 68.12 96 ASN A N 1
ATOM 778 C CA . ASN A 1 96 ? 11.074 -11.370 12.747 1.00 68.12 96 ASN A CA 1
ATOM 779 C C . ASN A 1 96 ? 11.592 -12.800 12.479 1.00 68.12 96 ASN A C 1
ATOM 781 O O . ASN A 1 96 ? 10.794 -13.719 12.263 1.00 68.12 96 ASN A O 1
ATOM 785 N N . SER A 1 97 ? 12.916 -12.969 12.494 1.00 58.94 97 SER A N 1
ATOM 786 C CA . SER A 1 97 ? 13.630 -14.233 12.266 1.00 58.94 97 SER A CA 1
ATOM 787 C C . SER A 1 97 ? 13.324 -15.304 13.318 1.00 58.94 97 SER A C 1
ATOM 789 O O . SER A 1 97 ? 13.580 -16.480 13.077 1.00 58.94 97 SER A O 1
ATOM 791 N N . ASN A 1 98 ? 12.693 -14.937 14.442 1.00 59.66 98 ASN A N 1
ATOM 792 C CA . ASN A 1 98 ? 12.264 -15.887 15.474 1.00 59.66 98 ASN A CA 1
ATOM 793 C C . ASN A 1 98 ? 11.117 -16.811 15.025 1.00 59.66 98 ASN A C 1
ATOM 795 O O . ASN A 1 98 ? 10.773 -17.764 15.724 1.00 59.66 98 ASN A O 1
ATOM 799 N N . ARG A 1 99 ? 10.492 -16.560 13.867 1.00 59.09 99 ARG A N 1
ATOM 800 C CA . ARG A 1 99 ? 9.548 -17.508 13.265 1.00 59.09 99 ARG A CA 1
ATOM 801 C C . ARG A 1 99 ? 10.335 -18.470 12.385 1.00 59.09 99 ARG A C 1
ATOM 803 O O . ARG A 1 99 ? 10.944 -18.024 11.420 1.00 59.09 99 ARG A O 1
ATOM 810 N N . LYS A 1 100 ? 10.268 -19.775 12.696 1.00 57.84 100 LYS A N 1
ATOM 811 C CA . LYS A 1 100 ? 10.856 -20.868 11.896 1.00 57.84 100 LYS A CA 1
ATOM 812 C C . LYS A 1 100 ? 10.752 -20.534 10.405 1.00 57.84 100 LYS A C 1
ATOM 814 O O . LYS A 1 100 ? 9.632 -20.393 9.896 1.00 57.84 100 LYS A O 1
ATOM 819 N N . PHE A 1 101 ? 11.899 -20.361 9.743 1.00 58.69 101 PHE A N 1
ATOM 820 C CA . PHE A 1 101 ? 11.964 -20.115 8.306 1.00 58.69 101 PHE A CA 1
ATOM 821 C C . PHE A 1 101 ? 11.238 -21.267 7.616 1.00 58.69 101 PHE A C 1
ATOM 823 O O . PHE A 1 101 ? 11.713 -22.400 7.593 1.00 58.69 101 PHE A O 1
ATOM 830 N N . ARG A 1 102 ? 10.027 -21.003 7.121 1.00 62.41 102 ARG A N 1
ATOM 831 C CA . ARG A 1 102 ? 9.329 -21.975 6.287 1.00 62.41 102 ARG A CA 1
ATOM 832 C C . ARG A 1 102 ? 10.020 -21.952 4.924 1.00 62.41 102 ARG A C 1
ATOM 834 O O . ARG A 1 102 ? 10.163 -20.850 4.377 1.00 62.41 102 ARG A O 1
ATOM 841 N N . PRO A 1 103 ? 10.434 -23.105 4.375 1.00 60.41 103 PRO A N 1
ATOM 842 C CA . PRO A 1 103 ? 10.979 -23.150 3.025 1.00 60.41 103 PRO A CA 1
ATOM 843 C C . PRO A 1 103 ? 9.979 -22.491 2.061 1.00 60.41 103 PRO A C 1
ATOM 845 O O . PRO A 1 103 ? 8.781 -22.765 2.117 1.00 60.41 103 PRO A O 1
ATOM 848 N N . GLY A 1 104 ? 10.459 -21.535 1.258 1.00 67.50 104 GLY A N 1
ATOM 849 C CA . GLY A 1 104 ? 9.649 -20.769 0.300 1.00 67.50 104 GLY A CA 1
ATOM 850 C C . GLY A 1 104 ? 9.292 -19.327 0.694 1.00 67.50 104 GLY A C 1
ATOM 851 O O . GLY A 1 104 ? 8.785 -18.587 -0.147 1.00 67.50 104 GLY A O 1
ATOM 852 N N . ARG A 1 105 ? 9.569 -18.861 1.923 1.00 68.56 105 ARG A N 1
ATOM 853 C CA . ARG A 1 105 ? 9.423 -17.427 2.258 1.00 68.56 105 ARG A CA 1
ATOM 854 C C . ARG A 1 105 ? 10.696 -16.643 1.936 1.00 68.56 105 ARG A C 1
ATOM 856 O O . ARG A 1 105 ? 11.673 -16.729 2.667 1.00 68.56 105 ARG A O 1
ATOM 863 N N . THR A 1 106 ? 10.642 -15.838 0.874 1.00 75.25 106 THR A N 1
ATOM 864 C CA . THR A 1 106 ? 11.767 -15.020 0.373 1.00 75.25 106 THR A CA 1
ATOM 865 C C . THR A 1 106 ? 11.635 -13.517 0.653 1.00 75.25 106 THR A C 1
ATOM 867 O O . THR A 1 106 ? 12.518 -12.744 0.295 1.00 75.25 106 THR A O 1
ATOM 870 N N . HIS A 1 107 ? 10.541 -13.068 1.277 1.00 80.56 107 HIS A N 1
ATOM 871 C CA . HIS A 1 107 ? 10.302 -11.646 1.538 1.00 80.56 107 HIS A CA 1
ATOM 872 C C . HIS A 1 107 ? 10.918 -11.189 2.870 1.00 80.56 107 HIS A C 1
ATOM 874 O O . HIS A 1 107 ? 10.724 -11.821 3.907 1.00 80.56 107 HIS A O 1
ATOM 880 N N . ILE A 1 108 ? 11.616 -10.050 2.835 1.00 85.94 108 ILE A N 1
ATOM 881 C CA . ILE A 1 108 ? 12.307 -9.447 3.991 1.00 85.94 108 ILE A CA 1
ATOM 882 C C . ILE A 1 108 ? 11.354 -8.590 4.839 1.00 85.94 108 ILE A C 1
ATOM 884 O O . ILE A 1 108 ? 11.459 -8.565 6.065 1.00 85.94 108 ILE A O 1
ATOM 888 N N . TYR A 1 109 ? 10.409 -7.903 4.191 1.00 89.44 109 TYR A N 1
ATOM 889 C CA . TYR A 1 109 ? 9.519 -6.935 4.832 1.00 89.44 109 TYR A CA 1
ATOM 890 C C . TYR A 1 109 ? 8.064 -7.409 4.865 1.00 89.44 109 TYR A C 1
ATOM 892 O O . TYR A 1 109 ? 7.557 -7.984 3.901 1.00 89.44 109 TYR A O 1
ATOM 900 N N . HIS A 1 110 ? 7.368 -7.084 5.953 1.00 88.75 110 HIS A N 1
ATOM 901 C CA . HIS A 1 110 ? 5.915 -7.156 6.089 1.00 88.75 110 HIS A CA 1
ATOM 902 C C . HIS A 1 110 ? 5.308 -5.760 6.104 1.00 88.75 110 HIS A C 1
ATOM 904 O O . HIS A 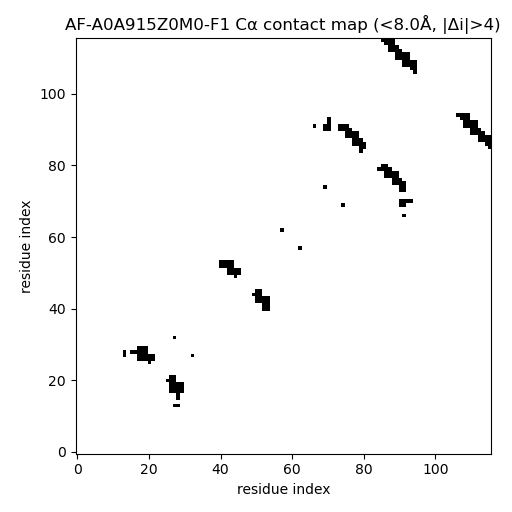1 110 ? 5.916 -4.799 6.575 1.00 88.75 110 HIS A O 1
ATOM 910 N N . LYS A 1 111 ? 4.074 -5.661 5.612 1.00 90.31 111 LYS A N 1
ATOM 911 C CA . LYS A 1 111 ? 3.256 -4.461 5.752 1.00 90.31 111 LYS A CA 1
ATOM 912 C C . LYS A 1 111 ? 2.357 -4.636 6.971 1.00 90.31 111 LYS A C 1
ATOM 914 O O . LYS A 1 111 ? 1.465 -5.478 6.958 1.00 90.31 111 LYS A O 1
ATOM 919 N N . LEU A 1 112 ? 2.617 -3.857 8.012 1.00 91.25 112 LEU A N 1
ATOM 920 C CA . LEU A 1 112 ? 1.780 -3.799 9.202 1.00 91.25 112 LEU A CA 1
ATOM 921 C C . LEU A 1 112 ? 0.663 -2.781 8.974 1.00 91.25 112 LEU A C 1
ATOM 923 O O . LEU A 1 112 ? 0.952 -1.643 8.600 1.00 91.25 112 LEU A O 1
ATOM 927 N N . MET A 1 113 ? -0.579 -3.194 9.211 1.00 92.38 113 MET A N 1
ATOM 928 C CA . MET A 1 113 ? -1.768 -2.348 9.165 1.00 92.38 113 MET A CA 1
ATOM 929 C C . MET A 1 113 ? -2.287 -2.166 10.594 1.00 92.38 113 MET A C 1
ATOM 931 O O . MET A 1 113 ? -2.793 -3.107 11.194 1.00 92.38 113 MET A O 1
ATOM 935 N N . ASN A 1 114 ? -2.112 -0.974 11.153 1.00 88.19 114 ASN A N 1
ATOM 936 C CA . ASN A 1 114 ? -2.632 -0.611 12.465 1.00 88.19 114 ASN A CA 1
ATOM 937 C C . ASN A 1 114 ? -4.048 -0.053 12.307 1.00 88.19 114 ASN A C 1
ATOM 939 O O . ASN A 1 114 ? -4.249 0.836 11.476 1.00 88.19 114 ASN A O 1
ATOM 943 N N . ASN A 1 115 ? -4.972 -0.499 13.160 1.00 84.44 115 ASN A N 1
ATOM 944 C CA . ASN A 1 115 ? -6.380 -0.081 13.170 1.00 84.44 115 ASN A CA 1
ATOM 945 C C . ASN A 1 115 ? -7.133 -0.447 11.873 1.00 84.44 115 ASN A C 1
ATOM 947 O O . ASN A 1 115 ? -7.921 0.356 11.379 1.00 84.44 115 ASN A O 1
ATOM 951 N N . PHE A 1 116 ? -6.838 -1.621 11.300 1.00 82.62 116 PHE A N 1
ATOM 952 C CA . PHE A 1 116 ? -7.541 -2.183 10.141 1.00 82.62 116 PHE A CA 1
ATOM 953 C C . PHE A 1 116 ? -8.569 -3.227 10.570 1.00 82.62 116 PHE A C 1
ATOM 955 O O . PHE A 1 116 ? -8.248 -3.983 11.516 1.00 82.62 116 PHE A O 1
#

Organism: NCBI:txid588596

InterPro domains:
  IPR058524 Domain of unknown function DUF8211 [PF26638] (63-116)

Nearest PDB structures (foldseek):
  3a1u-assembly1_A  TM=5.162E-01  e=3.251E+00  Thermotoga maritima
  4gg2-assembly1_A  TM=6.757E-01  e=6.382E+00  Homo sapiens
  4zc6-assembly1_A  TM=6.557E-01  e=6.382E+00  Homo sapiens
  3if8-assembly1_B  TM=2.861E-01  e=1.078E+00  Homo sapiens

Mean predicted aligned error: 14.17 Å

pLDDT: mean 73.89, std 15.09, range [34.62, 94.75]

Radius of gyration: 21.24 Å; Cα contacts (8 Å, |Δi|>4): 106; chains: 1; bounding box: 42×59×53 Å

Foldseek 3Di:
DDDDDDDPDPDDDDPDDAPDADPPRDGDHPVRVCVVPVDPFDFDQDPVRDTDGPPPPPDPVVVVVVLVVQAVVQPKDWDADPVVRDIWIKGKDADDPVPPPDPPDPDGIDIDIGRD